Protein AF-A0A7J7TPX0-F1 (afdb_monomer_lite)

Organism: Pipistrellus kuhlii (NCBI:txid59472)

Foldseek 3Di:
DDDDDDDPPPPQLDDVPDGAPVVVVCVPQLVLLVDDDDQEEAEEEDPESSQVVDPSSLVSVVCQVVHPNYHYDYDYDDDDDDDDVSSVVQVPDPPDDDDDDDPVCPVPCVVVSVVSSVVSND

Structure (mmCIF, N/CA/C/O backbone):
data_AF-A0A7J7TPX0-F1
#
_entry.id   AF-A0A7J7TPX0-F1
#
loop_
_atom_site.group_PDB
_atom_site.id
_atom_site.type_symbol
_atom_site.label_atom_id
_atom_site.label_alt_id
_atom_site.label_comp_id
_atom_site.label_asym_id
_atom_site.label_entity_id
_atom_site.label_seq_id
_atom_site.pdbx_PDB_ins_code
_atom_site.Cartn_x
_atom_site.Cartn_y
_atom_si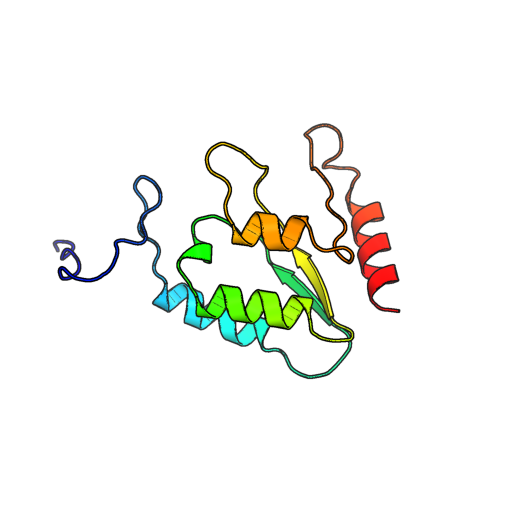te.Cartn_z
_atom_site.occupancy
_atom_site.B_iso_or_equiv
_atom_site.auth_seq_id
_atom_site.auth_comp_id
_atom_site.auth_asym_id
_atom_site.auth_atom_id
_atom_site.pdbx_PDB_model_num
ATOM 1 N N . MET A 1 1 ? 14.513 -23.771 -25.301 1.00 38.31 1 MET A N 1
ATOM 2 C CA . MET A 1 1 ? 13.179 -23.154 -25.453 1.00 38.31 1 MET A CA 1
ATOM 3 C C . MET A 1 1 ? 13.350 -21.668 -25.175 1.00 38.31 1 MET A C 1
ATOM 5 O O . MET A 1 1 ? 13.615 -21.309 -24.036 1.00 38.31 1 MET A O 1
ATOM 9 N N . GLY A 1 2 ? 13.402 -20.841 -26.221 1.00 45.50 2 GLY A N 1
ATOM 10 C CA . GLY A 1 2 ? 13.703 -19.412 -26.103 1.00 45.50 2 GLY A CA 1
ATOM 11 C C . GLY A 1 2 ? 12.498 -18.631 -25.591 1.00 45.50 2 GLY A C 1
ATOM 12 O O . GLY A 1 2 ? 11.371 -18.915 -25.990 1.00 45.50 2 GLY A O 1
ATOM 13 N N . TRP A 1 3 ? 12.735 -17.665 -24.707 1.00 51.47 3 TRP A N 1
ATOM 14 C CA . TRP A 1 3 ? 11.715 -16.690 -24.346 1.00 51.47 3 TRP A CA 1
ATOM 15 C C . TRP A 1 3 ? 11.439 -15.819 -25.582 1.00 51.47 3 TRP A C 1
ATOM 17 O O . TRP A 1 3 ? 12.359 -15.251 -26.172 1.00 51.47 3 TRP A O 1
ATOM 27 N N . ALA A 1 4 ? 10.188 -15.780 -26.033 1.00 51.81 4 ALA A N 1
ATOM 28 C CA . ALA A 1 4 ? 9.779 -14.854 -27.077 1.00 51.81 4 ALA A CA 1
ATOM 29 C C . ALA A 1 4 ? 9.601 -13.472 -26.441 1.00 51.81 4 ALA A C 1
ATOM 31 O O . ALA A 1 4 ? 8.896 -13.334 -25.440 1.00 51.81 4 ALA A O 1
ATOM 32 N N . ALA A 1 5 ? 10.251 -12.457 -27.010 1.00 56.19 5 ALA A N 1
ATOM 33 C CA . ALA A 1 5 ? 10.010 -11.079 -26.617 1.00 56.19 5 ALA A CA 1
ATOM 34 C C . ALA A 1 5 ? 8.555 -10.697 -26.957 1.00 56.19 5 ALA A C 1
ATOM 36 O O . ALA A 1 5 ? 8.081 -11.041 -28.046 1.00 56.19 5 ALA A O 1
ATOM 37 N N . PRO A 1 6 ? 7.831 -10.015 -26.051 1.00 53.75 6 PRO A N 1
ATOM 38 C CA . PRO A 1 6 ? 6.459 -9.600 -26.308 1.00 53.75 6 PRO A CA 1
ATOM 39 C C . PRO A 1 6 ? 6.396 -8.608 -27.485 1.00 53.75 6 PRO A C 1
ATOM 41 O O . PRO A 1 6 ? 7.351 -7.860 -27.714 1.00 53.75 6 PRO A O 1
ATOM 44 N N . PRO A 1 7 ? 5.288 -8.592 -28.250 1.00 48.78 7 PRO A N 1
ATOM 45 C CA . PRO A 1 7 ? 5.168 -7.786 -29.460 1.00 48.78 7 PRO A CA 1
ATOM 46 C C . PRO A 1 7 ? 5.289 -6.271 -29.187 1.00 48.78 7 PRO A C 1
ATOM 48 O O . PRO A 1 7 ? 4.938 -5.799 -28.096 1.00 48.78 7 PRO A O 1
ATOM 51 N N . PRO A 1 8 ? 5.759 -5.481 -30.177 1.00 42.44 8 PRO A N 1
ATOM 52 C CA . PRO A 1 8 ? 5.995 -4.052 -30.012 1.00 42.44 8 PRO A CA 1
ATOM 53 C C . PRO A 1 8 ? 4.653 -3.316 -29.929 1.00 42.44 8 PRO A C 1
ATOM 55 O O . PRO A 1 8 ? 3.868 -3.332 -30.873 1.00 42.44 8 PRO A O 1
ATOM 58 N N . GLY A 1 9 ? 4.385 -2.683 -28.787 1.00 47.03 9 GLY A N 1
ATOM 59 C CA . GLY A 1 9 ? 3.136 -1.955 -28.524 1.00 47.03 9 GLY A CA 1
ATOM 60 C C . GLY A 1 9 ? 2.707 -2.005 -27.058 1.00 47.03 9 GLY A C 1
ATOM 61 O O . GLY A 1 9 ? 2.045 -1.095 -26.564 1.00 47.03 9 GLY A O 1
ATOM 62 N N . THR A 1 10 ? 3.162 -3.018 -26.324 1.00 53.72 10 THR A N 1
ATOM 63 C CA . THR A 1 10 ? 3.024 -3.075 -24.869 1.00 53.72 10 THR A CA 1
ATOM 64 C C . THR A 1 10 ? 4.038 -2.108 -24.269 1.00 53.72 10 THR A C 1
ATOM 66 O O . THR A 1 10 ? 5.240 -2.317 -24.423 1.00 53.72 10 THR A O 1
ATOM 69 N N . ARG A 1 11 ? 3.595 -1.028 -23.606 1.00 55.16 11 ARG A N 1
ATOM 70 C CA . ARG A 1 11 ? 4.480 -0.275 -22.700 1.00 55.16 11 ARG A CA 1
ATOM 71 C C . ARG A 1 11 ? 5.106 -1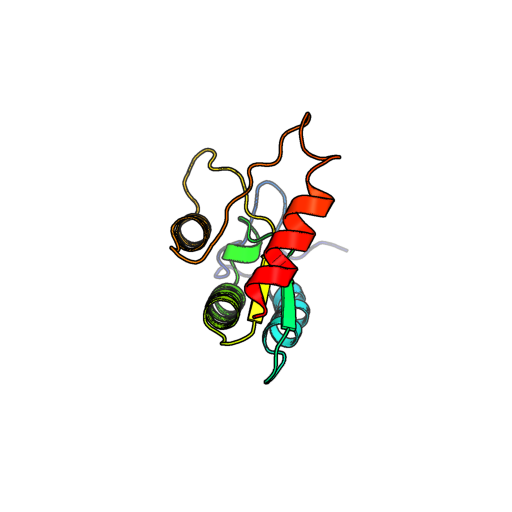.305 -21.773 1.00 55.16 11 ARG A C 1
ATOM 73 O O . ARG A 1 11 ? 4.385 -1.903 -20.979 1.00 55.16 11 ARG A O 1
ATOM 80 N N . GLU A 1 12 ? 6.400 -1.563 -21.927 1.00 66.19 12 GLU A N 1
ATOM 81 C CA . GLU A 1 12 ? 7.074 -2.559 -21.110 1.00 66.19 12 GLU A CA 1
ATOM 82 C C . G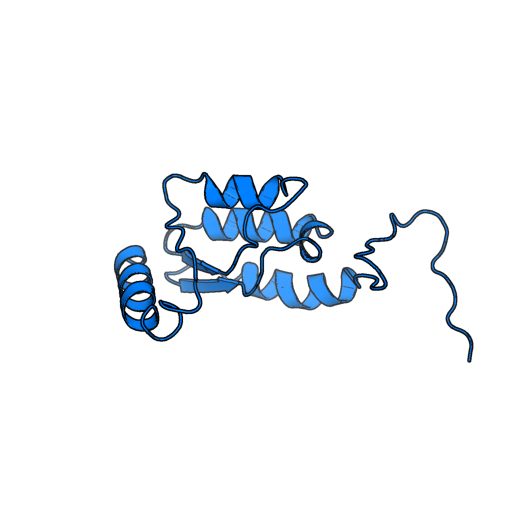LU A 1 12 ? 6.925 -2.126 -19.649 1.00 66.19 12 GLU A C 1
ATOM 84 O O . GLU A 1 12 ? 7.507 -1.127 -19.220 1.00 66.19 12 GLU A O 1
ATOM 89 N N . CYS A 1 13 ? 6.081 -2.836 -18.899 1.00 81.25 13 CYS A N 1
ATOM 90 C CA . CYS A 1 13 ? 5.839 -2.590 -17.483 1.00 81.25 13 CYS A CA 1
ATOM 91 C C . CYS A 1 13 ? 7.047 -3.120 -16.712 1.00 81.25 13 CYS A C 1
ATOM 93 O O . CYS A 1 13 ? 6.988 -4.159 -16.065 1.00 81.25 13 CYS A O 1
ATOM 95 N N . ARG A 1 14 ? 8.194 -2.460 -16.894 1.00 86.94 14 ARG A N 1
ATOM 96 C CA . ARG A 1 14 ? 9.481 -2.871 -16.346 1.00 86.94 14 ARG A CA 1
ATOM 97 C C . ARG A 1 14 ? 9.844 -2.059 -15.118 1.00 86.94 14 ARG A C 1
ATOM 99 O O . ARG A 1 14 ? 9.732 -0.831 -15.089 1.00 86.94 14 ARG A O 1
ATOM 106 N N . VAL A 1 15 ? 10.385 -2.754 -14.126 1.00 86.69 15 VAL A N 1
ATOM 107 C CA . VAL A 1 15 ? 11.028 -2.159 -12.956 1.00 86.69 15 VAL A CA 1
ATOM 108 C C . VAL A 1 15 ? 12.417 -2.769 -12.823 1.00 86.69 15 VAL A C 1
ATOM 110 O O . VAL A 1 15 ? 12.582 -3.901 -12.380 1.00 86.69 15 VAL A O 1
ATOM 113 N N . GLY A 1 16 ? 13.436 -2.017 -13.245 1.00 87.00 16 GLY A N 1
ATOM 114 C CA . GLY A 1 16 ? 14.798 -2.541 -13.329 1.00 87.00 16 GLY A CA 1
ATOM 115 C C . GLY A 1 16 ? 14.867 -3.699 -14.326 1.00 87.00 16 GLY A C 1
ATOM 116 O O . GLY A 1 16 ? 14.546 -3.520 -15.497 1.00 87.00 16 GLY A O 1
ATOM 117 N N . GLN A 1 17 ? 15.269 -4.876 -13.848 1.00 88.31 17 GLN A N 1
ATOM 118 C CA . GLN A 1 17 ? 15.384 -6.091 -14.664 1.00 88.31 17 GLN A CA 1
ATOM 119 C C . GLN A 1 17 ? 14.078 -6.898 -14.739 1.00 88.31 17 GLN A C 1
ATOM 121 O O . GLN A 1 17 ? 13.995 -7.860 -15.497 1.00 88.31 17 GLN A O 1
ATOM 126 N N . TYR A 1 18 ? 13.060 -6.517 -13.965 1.00 89.50 18 TYR A N 1
ATOM 127 C CA . TYR A 1 18 ? 11.815 -7.269 -13.845 1.00 89.50 18 TYR A CA 1
ATOM 128 C C . TYR A 1 18 ? 10.745 -6.723 -14.785 1.00 89.50 18 TYR A C 1
ATOM 130 O O . TYR A 1 18 ? 10.625 -5.508 -14.950 1.00 89.50 18 TYR A O 1
ATOM 138 N N . VAL A 1 19 ? 9.955 -7.623 -15.370 1.00 91.12 19 VAL A N 1
ATOM 139 C CA . VAL A 1 19 ? 8.731 -7.312 -16.119 1.00 91.12 19 VAL A CA 1
ATOM 140 C C . VAL A 1 19 ? 7.542 -7.683 -15.238 1.00 91.12 19 VAL A C 1
ATOM 142 O O . VAL A 1 19 ? 7.516 -8.771 -14.668 1.00 91.12 19 VAL A O 1
ATOM 145 N N . VAL A 1 20 ? 6.573 -6.781 -15.123 1.00 91.81 20 VAL A N 1
ATOM 146 C CA . VAL A 1 20 ? 5.329 -7.012 -14.389 1.00 91.81 20 VAL A CA 1
ATOM 147 C C . VAL A 1 20 ? 4.342 -7.735 -15.298 1.00 91.81 20 VAL A C 1
ATOM 149 O O . VAL A 1 20 ? 3.969 -7.213 -16.351 1.00 91.81 20 VAL A O 1
ATOM 152 N N . ASP A 1 21 ? 3.899 -8.919 -14.878 1.00 93.38 21 ASP A N 1
ATOM 153 C CA . ASP A 1 21 ? 2.756 -9.596 -15.487 1.00 93.38 21 ASP A CA 1
ATOM 154 C C . ASP A 1 21 ? 1.454 -9.029 -14.909 1.00 93.38 21 ASP A C 1
ATOM 156 O O . ASP A 1 21 ? 0.951 -9.469 -13.873 1.00 93.38 21 ASP A O 1
ATOM 160 N N . LEU A 1 22 ? 0.924 -8.012 -15.590 1.00 92.38 22 LEU A N 1
ATOM 161 C CA . LEU A 1 22 ? -0.309 -7.346 -15.179 1.00 92.38 22 LEU A CA 1
ATOM 162 C C . LEU A 1 22 ? -1.527 -8.255 -15.245 1.00 92.38 22 LEU A C 1
ATOM 164 O O . LEU A 1 22 ? -2.418 -8.109 -14.418 1.00 92.38 22 LEU A O 1
AT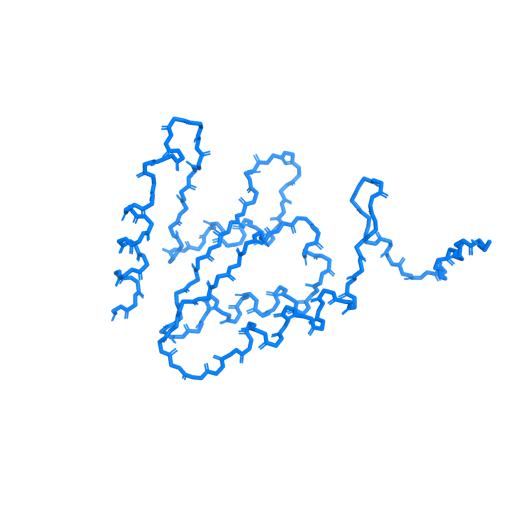OM 168 N N . THR A 1 23 ? -1.573 -9.186 -16.198 1.00 92.69 23 THR A N 1
ATOM 169 C CA . THR A 1 23 ? -2.762 -10.023 -16.394 1.00 92.69 23 THR A CA 1
ATOM 170 C C . THR A 1 23 ? -2.944 -10.938 -15.193 1.00 92.69 23 THR A C 1
ATOM 172 O O . THR A 1 23 ? -4.017 -10.969 -14.592 1.00 92.69 23 THR A O 1
ATOM 175 N N . SER A 1 24 ? -1.872 -11.630 -14.802 1.00 93.88 24 SER A N 1
ATOM 176 C CA . SER A 1 24 ? -1.881 -12.515 -13.635 1.00 93.88 24 SER A CA 1
ATOM 177 C C . SER A 1 24 ? -2.144 -11.742 -12.339 1.00 93.88 24 SER A C 1
ATOM 179 O O . SER A 1 24 ? -2.899 -12.203 -11.483 1.00 93.88 24 SER A O 1
ATOM 181 N N . PHE A 1 25 ? -1.567 -10.542 -12.205 1.00 94.31 25 PHE A N 1
ATOM 182 C CA . PHE A 1 25 ? -1.805 -9.669 -11.055 1.00 94.31 25 PHE A CA 1
ATOM 183 C C . PHE A 1 25 ? -3.273 -9.233 -10.952 1.00 94.31 25 PHE A C 1
ATOM 185 O O . PHE A 1 25 ? -3.892 -9.393 -9.902 1.00 94.31 25 PHE A O 1
ATOM 192 N N . GLU A 1 26 ? -3.852 -8.719 -12.037 1.00 94.94 26 GLU A N 1
ATOM 193 C CA . GLU A 1 26 ? -5.227 -8.213 -12.065 1.00 94.94 26 GLU A CA 1
ATOM 194 C C . GLU A 1 26 ? -6.255 -9.316 -11.803 1.00 94.94 26 GLU A C 1
ATOM 196 O O . GLU A 1 26 ? -7.198 -9.105 -11.039 1.00 94.94 26 GLU A O 1
ATOM 201 N N . GLN A 1 27 ? -6.049 -10.508 -12.371 1.00 95.06 27 GLN A N 1
ATOM 202 C CA . GLN A 1 27 ? -6.921 -11.665 -12.143 1.00 95.06 27 GLN A CA 1
ATOM 203 C C . GLN A 1 27 ? -6.972 -12.094 -10.673 1.00 95.06 27 GLN A C 1
ATOM 205 O O . GLN A 1 27 ? -7.999 -12.605 -10.227 1.00 95.06 27 GLN A O 1
ATOM 210 N N . LEU A 1 28 ? -5.890 -11.881 -9.922 1.00 92.38 28 LEU A N 1
ATOM 211 C CA . LEU A 1 28 ? -5.818 -12.222 -8.506 1.00 92.38 28 LEU A CA 1
ATOM 212 C C . LEU A 1 28 ? -6.296 -11.078 -7.603 1.00 92.38 28 LEU A C 1
ATOM 214 O O . LEU A 1 28 ? -7.065 -11.307 -6.672 1.00 92.38 28 LEU A O 1
ATOM 218 N N . ALA A 1 29 ? -5.832 -9.853 -7.853 1.00 92.38 29 ALA A N 1
ATOM 219 C CA . ALA A 1 29 ? -6.015 -8.728 -6.941 1.00 92.38 29 ALA A CA 1
ATOM 220 C C . ALA A 1 29 ? -7.408 -8.088 -7.043 1.00 92.38 29 ALA A C 1
ATOM 222 O O . ALA A 1 29 ? -8.013 -7.763 -6.020 1.00 92.38 29 ALA A O 1
ATOM 223 N N . LEU A 1 30 ? -7.936 -7.904 -8.260 1.00 93.56 30 LEU A N 1
ATOM 224 C CA . LEU A 1 30 ? -9.184 -7.157 -8.464 1.00 93.56 30 LEU A CA 1
ATOM 225 C C . LEU A 1 30 ? -10.402 -7.806 -7.788 1.00 93.56 30 LEU A C 1
ATOM 227 O O . LEU A 1 30 ? -11.139 -7.074 -7.125 1.00 93.56 30 LEU A O 1
ATOM 231 N N . PRO A 1 31 ? -10.610 -9.139 -7.859 1.00 91.44 31 PRO A N 1
ATOM 232 C CA . PRO A 1 31 ? -11.766 -9.765 -7.215 1.00 91.44 31 PRO A CA 1
ATOM 233 C C . PRO A 1 31 ? -11.781 -9.601 -5.690 1.00 91.44 31 PRO A C 1
ATOM 235 O O . PRO A 1 31 ? -12.846 -9.539 -5.084 1.00 91.44 31 PRO A O 1
ATOM 238 N N . VAL A 1 32 ? -10.604 -9.521 -5.060 1.00 88.31 32 VAL A N 1
ATOM 239 C CA . VAL A 1 32 ? -10.476 -9.382 -3.600 1.00 88.31 32 VAL A CA 1
ATOM 240 C C . VAL A 1 32 ? -10.775 -7.949 -3.151 1.00 88.31 32 VAL A C 1
ATOM 242 O O . VAL A 1 32 ? -11.347 -7.738 -2.080 1.00 88.31 32 VAL A O 1
ATOM 245 N N . LEU A 1 33 ? -10.435 -6.956 -3.977 1.00 87.50 33 LEU A N 1
ATOM 246 C CA . LEU A 1 33 ? -10.736 -5.550 -3.696 1.00 87.50 33 LEU A CA 1
ATOM 247 C C . LEU A 1 33 ? -12.231 -5.227 -3.872 1.00 87.50 33 LEU A C 1
ATOM 249 O O . LEU A 1 33 ? -12.768 -4.387 -3.146 1.00 87.50 33 LEU A O 1
ATOM 253 N N . ASP A 1 34 ? -12.927 -5.949 -4.752 1.00 78.62 34 ASP A N 1
ATOM 254 C CA . ASP A 1 34 ? -14.357 -5.772 -5.059 1.00 78.62 34 ASP A CA 1
ATOM 255 C C . ASP A 1 34 ? -15.321 -6.435 -4.042 1.00 78.62 34 ASP A C 1
ATOM 257 O O . ASP A 1 34 ? -16.492 -6.691 -4.313 1.00 78.62 34 ASP A O 1
ATOM 261 N N . ALA A 1 35 ? -14.854 -6.747 -2.830 1.00 60.25 35 ALA A N 1
ATOM 262 C CA . ALA A 1 35 ? -15.593 -7.591 -1.886 1.00 60.25 35 ALA A CA 1
ATOM 263 C C . ALA A 1 35 ? -16.787 -6.909 -1.161 1.00 60.25 35 ALA A C 1
ATOM 265 O O . ALA A 1 35 ? -16.758 -6.713 0.049 1.00 60.25 35 ALA A O 1
ATOM 266 N N . GLY A 1 36 ? -17.869 -6.595 -1.880 1.00 61.25 36 GLY A N 1
ATOM 267 C CA . GLY A 1 36 ? -19.244 -6.517 -1.354 1.00 61.25 36 GLY A CA 1
ATOM 268 C C . GLY A 1 36 ? -19.578 -5.448 -0.295 1.00 61.25 36 GLY A C 1
ATOM 269 O O . GLY A 1 36 ? -18.804 -4.542 0.013 1.00 61.25 36 GLY A O 1
ATOM 270 N N . ALA A 1 37 ? -20.799 -5.521 0.243 1.00 59.28 37 ALA A N 1
ATOM 271 C CA . ALA A 1 37 ? -21.323 -4.570 1.225 1.00 59.28 37 ALA A CA 1
ATOM 272 C C . ALA A 1 37 ? -21.099 -5.063 2.667 1.00 59.28 37 ALA A C 1
ATOM 274 O O . ALA A 1 37 ? -21.415 -6.208 2.983 1.00 59.28 37 ALA A O 1
ATOM 275 N N . GLY A 1 38 ? -20.604 -4.185 3.545 1.00 63.84 38 GLY A N 1
ATOM 276 C CA . GLY A 1 38 ? -20.473 -4.438 4.985 1.00 63.84 38 GLY A CA 1
ATOM 277 C C . GLY A 1 38 ? -19.172 -3.892 5.590 1.00 63.84 38 GLY A C 1
ATOM 278 O O . GLY A 1 38 ? -18.249 -3.566 4.839 1.00 63.84 38 GLY A O 1
ATOM 279 N N . PRO A 1 39 ? -19.081 -3.791 6.933 1.00 65.31 39 PRO A N 1
ATOM 280 C CA . PRO A 1 39 ? -17.854 -3.393 7.608 1.00 65.31 39 PRO A CA 1
ATOM 281 C C . PRO A 1 39 ? -16.744 -4.409 7.348 1.00 65.31 39 PRO A C 1
ATOM 283 O O . PRO A 1 39 ? -16.927 -5.602 7.599 1.00 65.31 39 PRO A O 1
ATOM 286 N N . ARG A 1 40 ? -15.594 -3.958 6.848 1.00 84.06 40 ARG A N 1
ATOM 287 C CA . ARG A 1 40 ? -14.473 -4.848 6.511 1.00 84.06 40 ARG A CA 1
ATOM 288 C C . ARG A 1 40 ? -13.130 -4.166 6.672 1.00 84.06 40 ARG A C 1
ATOM 290 O O . ARG A 1 40 ? -13.011 -2.956 6.506 1.00 84.06 40 ARG A O 1
ATOM 297 N N . VAL A 1 41 ? -12.110 -4.972 6.945 1.00 91.06 41 VAL A N 1
ATOM 298 C CA . VAL A 1 41 ? -10.713 -4.549 6.857 1.00 91.06 41 VAL A CA 1
ATOM 299 C C . VAL A 1 41 ? -10.156 -5.066 5.534 1.00 91.06 41 VAL A C 1
ATOM 301 O O . VAL A 1 41 ? -10.096 -6.275 5.318 1.00 91.06 41 VAL A O 1
ATOM 304 N N . CYS A 1 42 ? -9.780 -4.156 4.641 1.00 92.38 42 CYS A N 1
ATOM 305 C CA . CYS A 1 42 ? -9.115 -4.460 3.381 1.00 92.38 42 CYS A CA 1
ATOM 306 C C . CYS A 1 42 ? -7.603 -4.338 3.579 1.00 92.38 42 CYS A C 1
ATOM 308 O O . CYS A 1 42 ? -7.123 -3.271 3.959 1.00 92.38 42 CYS A O 1
ATOM 310 N N . VAL A 1 43 ? -6.862 -5.423 3.347 1.00 94.12 43 VAL A N 1
ATOM 311 C CA . VAL A 1 43 ?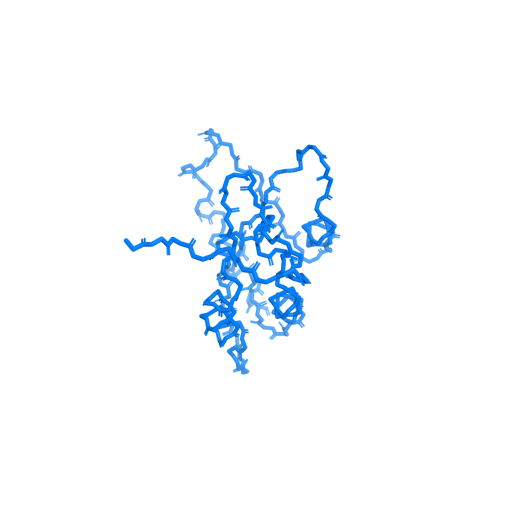 -5.403 -5.444 3.510 1.00 94.12 43 VAL A CA 1
ATOM 312 C C . VAL A 1 43 ? -4.733 -5.397 2.145 1.00 94.12 43 VAL A C 1
ATOM 314 O O . VAL A 1 43 ? -4.996 -6.250 1.301 1.00 94.12 43 VAL A O 1
ATOM 317 N N . ILE A 1 44 ? -3.860 -4.413 1.946 1.00 95.00 44 ILE A N 1
ATOM 318 C CA . ILE A 1 44 ? -3.095 -4.234 0.711 1.00 95.00 44 ILE A CA 1
ATOM 319 C C . ILE A 1 44 ? -1.622 -4.119 1.082 1.00 95.00 44 ILE A C 1
ATOM 321 O O . ILE A 1 44 ? -1.144 -3.040 1.442 1.00 95.00 44 ILE A O 1
ATOM 325 N N . ASP A 1 45 ? -0.909 -5.244 1.034 1.00 93.44 45 ASP A N 1
ATOM 326 C CA . ASP A 1 45 ? 0.539 -5.208 1.199 1.00 93.44 45 ASP A CA 1
ATOM 327 C C . ASP A 1 45 ? 1.179 -4.771 -0.120 1.00 93.44 45 ASP A C 1
ATOM 329 O O . ASP A 1 45 ? 1.237 -5.515 -1.093 1.00 93.44 45 ASP A O 1
ATOM 333 N N . GLU A 1 46 ? 1.604 -3.517 -0.094 1.00 93.75 46 GLU A N 1
ATOM 334 C CA . GLU A 1 46 ? 2.219 -2.697 -1.123 1.00 93.75 46 GLU A CA 1
ATOM 335 C C . GLU A 1 46 ? 1.273 -2.092 -2.177 1.00 93.75 46 GLU A C 1
ATOM 337 O O . GLU A 1 46 ? 0.693 -2.750 -3.036 1.00 93.75 46 GLU A O 1
ATOM 342 N N . VAL A 1 47 ? 1.175 -0.759 -2.149 1.00 95.62 47 VAL A N 1
ATOM 343 C CA . VAL A 1 47 ? 0.765 0.071 -3.290 1.00 95.62 47 VAL A CA 1
ATOM 344 C C . VAL A 1 47 ? 2.008 0.799 -3.786 1.00 95.62 47 VAL A C 1
ATOM 346 O O . VAL A 1 47 ? 2.319 1.918 -3.365 1.00 95.62 47 VAL A O 1
ATOM 349 N N . GLY A 1 48 ? 2.762 0.123 -4.646 1.00 93.19 48 GLY A N 1
ATOM 350 C CA . GLY A 1 48 ? 4.094 0.513 -5.075 1.00 93.19 48 GLY A CA 1
ATOM 351 C C . GLY A 1 48 ? 4.219 0.623 -6.588 1.00 93.19 48 GLY A C 1
ATOM 352 O O . GLY A 1 48 ? 3.260 0.563 -7.350 1.00 93.19 48 GLY A O 1
ATOM 353 N N . LYS A 1 49 ? 5.450 0.847 -7.054 1.00 92.38 49 LYS A N 1
ATOM 354 C CA . LYS A 1 49 ? 5.739 1.164 -8.461 1.00 92.38 49 LYS A CA 1
ATOM 355 C C . LYS A 1 49 ? 5.244 0.090 -9.441 1.00 92.38 49 LYS A C 1
ATOM 357 O O . LYS A 1 49 ? 4.941 0.438 -10.581 1.00 92.38 49 LYS A O 1
ATOM 362 N N . MET A 1 50 ? 5.218 -1.176 -9.028 1.00 92.88 50 MET A N 1
ATOM 363 C CA . MET A 1 50 ? 4.821 -2.301 -9.880 1.00 92.88 50 MET A CA 1
ATOM 364 C C . MET A 1 50 ? 3.301 -2.336 -10.070 1.00 92.88 50 MET A C 1
ATOM 366 O O . MET A 1 50 ? 2.822 -2.494 -11.189 1.00 92.88 50 MET A O 1
ATOM 370 N N . GLU A 1 51 ? 2.543 -2.063 -9.017 1.00 92.19 51 GLU A N 1
ATOM 371 C CA . GLU A 1 51 ? 1.081 -2.072 -9.025 1.00 92.19 51 GLU A CA 1
ATOM 372 C C . GLU A 1 51 ? 0.523 -0.873 -9.807 1.00 92.19 51 GLU A C 1
ATOM 374 O O . GLU A 1 51 ? -0.530 -0.967 -10.437 1.00 92.19 51 GLU A O 1
ATOM 379 N N . LEU A 1 52 ? 1.265 0.247 -9.855 1.00 93.00 52 LEU A N 1
ATOM 380 C CA . LEU A 1 52 ? 0.871 1.457 -10.597 1.00 93.00 52 LEU A CA 1
ATOM 381 C C . LEU A 1 52 ? 0.749 1.277 -12.111 1.00 93.00 52 LEU A C 1
ATOM 383 O O . LEU A 1 52 ? 0.192 2.146 -12.789 1.00 93.00 52 LEU A O 1
ATOM 387 N N . PHE A 1 53 ? 1.265 0.180 -12.657 1.00 93.38 53 PHE A N 1
ATOM 388 C CA . PHE A 1 53 ? 1.057 -0.157 -14.059 1.00 93.38 53 PHE A CA 1
ATOM 389 C C . PHE A 1 53 ? -0.377 -0.645 -14.338 1.00 93.38 53 PHE A C 1
ATOM 391 O O . PHE A 1 53 ? -0.855 -0.480 -15.462 1.00 93.38 53 PHE A O 1
ATOM 398 N N . SER A 1 54 ? -1.093 -1.159 -13.329 1.00 94.56 54 SER A N 1
ATOM 399 C CA . SER A 1 54 ? -2.489 -1.589 -13.447 1.00 94.56 54 SER A CA 1
ATOM 400 C C . SER A 1 54 ? -3.454 -0.439 -13.142 1.00 94.56 54 SER A C 1
ATOM 402 O O . SER A 1 54 ? -3.691 -0.060 -11.994 1.00 94.56 54 SER A O 1
ATOM 404 N N . ARG A 1 55 ? -4.075 0.122 -14.186 1.00 94.81 55 ARG A N 1
ATOM 405 C CA . ARG A 1 55 ? -5.152 1.116 -14.011 1.00 94.81 55 ARG A CA 1
ATOM 406 C C . ARG A 1 55 ? -6.382 0.553 -13.283 1.00 94.81 55 ARG A C 1
ATOM 408 O O . ARG A 1 55 ? -6.898 1.276 -12.428 1.00 94.81 55 ARG A O 1
ATOM 415 N N . PRO A 1 56 ? -6.848 -0.679 -13.577 1.00 95.50 56 PRO A N 1
ATOM 416 C CA . PRO A 1 56 ? -7.937 -1.300 -12.828 1.00 95.50 56 PRO A CA 1
ATOM 417 C C . PRO A 1 56 ? -7.640 -1.395 -11.331 1.00 95.50 56 PRO A C 1
ATOM 419 O O . PRO A 1 56 ? -8.492 -1.040 -10.521 1.00 95.50 56 PRO A O 1
ATOM 422 N N . PHE A 1 57 ? -6.415 -1.778 -10.954 1.00 95.62 57 PHE A N 1
ATOM 423 C CA . PHE A 1 57 ? -6.024 -1.852 -9.547 1.00 95.62 57 PHE A CA 1
ATOM 424 C C . PHE A 1 57 ? -6.095 -0.481 -8.873 1.00 95.62 57 PHE A C 1
ATOM 426 O O . PHE A 1 57 ? -6.683 -0.348 -7.806 1.00 95.62 57 PHE A O 1
ATOM 433 N N . LEU A 1 58 ? -5.591 0.571 -9.525 1.00 95.44 58 LEU A N 1
ATOM 434 C CA . LEU A 1 58 ? -5.661 1.940 -8.998 1.00 95.44 58 LEU A CA 1
ATOM 435 C C . LEU A 1 58 ? -7.105 2.377 -8.744 1.00 95.44 58 LEU A C 1
ATOM 437 O O . LEU A 1 58 ? -7.397 3.027 -7.741 1.00 95.44 58 LEU A O 1
ATOM 441 N N . GLN A 1 59 ? -8.014 2.038 -9.658 1.00 95.31 59 GLN A N 1
ATOM 442 C CA . GLN A 1 59 ? -9.435 2.321 -9.495 1.00 95.31 59 GLN A CA 1
ATOM 443 C C . GLN A 1 59 ? -10.036 1.536 -8.324 1.00 95.31 59 GLN A C 1
ATOM 445 O O . GLN A 1 59 ? -10.739 2.131 -7.509 1.00 95.31 59 GLN A O 1
ATOM 450 N N . ALA A 1 60 ? -9.711 0.250 -8.200 1.00 94.69 60 ALA A N 1
ATOM 451 C CA . ALA A 1 60 ? -10.182 -0.596 -7.110 1.00 94.69 60 ALA A CA 1
ATOM 452 C C . ALA A 1 60 ? -9.683 -0.104 -5.738 1.00 94.69 60 ALA A C 1
ATOM 454 O O . ALA A 1 60 ? -10.461 -0.026 -4.791 1.00 94.69 60 ALA A O 1
ATOM 455 N N . VAL A 1 61 ? -8.424 0.339 -5.635 1.00 95.06 61 VAL A N 1
ATOM 456 C CA . VAL A 1 61 ? -7.884 0.946 -4.404 1.00 95.06 61 VAL A CA 1
ATOM 457 C C . VAL A 1 61 ? -8.616 2.246 -4.055 1.00 95.06 61 VAL A C 1
ATOM 459 O O . VAL A 1 61 ? -8.977 2.449 -2.897 1.00 95.06 61 VAL A O 1
ATOM 462 N N . ARG A 1 62 ? -8.903 3.116 -5.038 1.00 94.88 62 ARG A N 1
ATOM 463 C CA . ARG A 1 62 ? -9.711 4.328 -4.795 1.00 94.88 62 ARG A CA 1
ATOM 464 C C . ARG A 1 62 ? -11.111 3.995 -4.299 1.00 94.88 62 ARG A C 1
ATOM 466 O O . ARG A 1 62 ? -11.602 4.665 -3.397 1.00 94.88 62 ARG A O 1
ATOM 473 N N . GLN A 1 63 ? -11.744 2.981 -4.884 1.00 93.06 63 GLN A N 1
ATOM 474 C CA . GLN A 1 63 ? -13.069 2.526 -4.471 1.00 93.06 63 GLN A CA 1
ATOM 475 C C . GLN A 1 63 ? -13.039 1.961 -3.050 1.00 93.06 63 GLN A C 1
ATOM 477 O O . GLN A 1 63 ? -13.882 2.342 -2.248 1.00 93.06 63 GLN A O 1
ATOM 482 N N . ALA A 1 64 ? -12.037 1.148 -2.705 1.00 92.31 64 ALA A N 1
ATOM 483 C CA . ALA A 1 64 ? -11.862 0.624 -1.352 1.00 92.31 64 ALA A CA 1
ATOM 484 C C . ALA A 1 64 ? -11.667 1.747 -0.319 1.00 92.31 64 ALA A C 1
ATOM 486 O O . ALA A 1 64 ? -12.301 1.729 0.730 1.00 92.31 64 ALA A O 1
ATOM 487 N N . LEU A 1 65 ? -10.853 2.759 -0.638 1.00 92.75 65 LEU A N 1
ATOM 488 C CA . LEU A 1 65 ? -10.647 3.938 0.212 1.00 92.75 65 LEU A CA 1
ATOM 489 C C . LEU A 1 65 ? -11.878 4.858 0.300 1.00 92.75 65 LEU A C 1
ATOM 491 O O . LEU A 1 65 ? -11.941 5.705 1.184 1.00 92.75 65 LEU A O 1
ATOM 495 N N . ALA A 1 66 ? -12.823 4.767 -0.636 1.00 91.62 66 ALA A N 1
ATOM 496 C CA . ALA A 1 66 ? -14.059 5.553 -0.633 1.00 91.62 66 ALA A CA 1
ATOM 497 C C . ALA A 1 66 ? -15.263 4.776 -0.076 1.00 91.62 66 ALA A C 1
ATOM 499 O O . ALA A 1 66 ? -16.325 5.364 0.126 1.00 91.62 66 ALA A O 1
ATOM 500 N N . ALA A 1 67 ? -15.124 3.466 0.138 1.00 89.31 67 ALA A N 1
ATOM 501 C CA . ALA A 1 67 ? -16.215 2.589 0.527 1.00 89.31 67 AL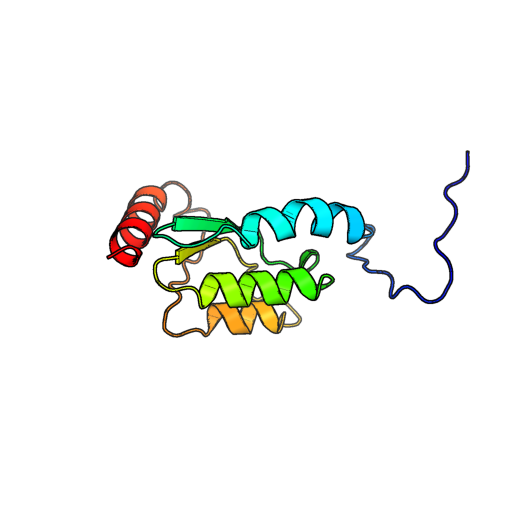A A CA 1
ATOM 502 C C . ALA A 1 67 ? -16.592 2.806 2.005 1.00 89.31 67 ALA A C 1
ATOM 504 O O . ALA A 1 67 ? -15.771 2.554 2.892 1.00 89.31 67 ALA A O 1
ATOM 505 N N . PRO A 1 68 ? -17.840 3.213 2.306 1.00 86.62 68 PRO A N 1
ATOM 506 C CA . PRO A 1 68 ? -18.295 3.355 3.684 1.00 86.62 68 PRO A CA 1
ATOM 507 C C . PRO A 1 68 ? -18.152 2.041 4.463 1.00 86.62 68 PRO A C 1
ATOM 509 O O . PRO A 1 68 ? -18.467 0.966 3.951 1.00 86.62 68 PRO A O 1
ATOM 512 N N . GLY A 1 69 ? -17.672 2.127 5.706 1.00 86.69 69 GLY A N 1
ATOM 513 C CA . GLY A 1 69 ? -17.451 0.965 6.575 1.00 86.69 69 GLY A CA 1
ATOM 514 C C . GLY A 1 69 ? -16.227 0.113 6.218 1.00 86.69 69 GLY A C 1
ATOM 515 O O . GLY A 1 69 ? -15.957 -0.874 6.900 1.00 86.69 69 GLY A O 1
ATOM 516 N N . THR A 1 70 ? -15.465 0.468 5.181 1.00 89.94 70 THR A N 1
ATOM 517 C CA . THR A 1 70 ? -14.217 -0.226 4.844 1.00 89.94 70 THR A CA 1
ATOM 518 C C . THR A 1 70 ? -13.026 0.488 5.473 1.00 89.94 70 THR A C 1
ATOM 520 O O . THR A 1 70 ? -12.787 1.662 5.210 1.00 89.94 70 THR A O 1
ATOM 523 N N . VAL A 1 71 ? -12.241 -0.236 6.269 1.00 93.19 71 VAL A N 1
ATOM 524 C CA . VAL A 1 71 ? -10.933 0.215 6.755 1.00 93.19 71 VAL A CA 1
ATOM 525 C C . VAL A 1 71 ? -9.862 -0.377 5.853 1.00 93.19 71 VAL A C 1
ATOM 527 O O . VAL A 1 71 ? -9.742 -1.596 5.759 1.00 93.19 71 VAL A O 1
ATOM 530 N N . VAL A 1 72 ? -9.064 0.462 5.198 1.00 94.38 72 VAL A N 1
ATOM 531 C CA . VAL A 1 72 ? -7.924 -0.003 4.398 1.00 94.38 72 VAL A CA 1
ATOM 532 C C . VAL A 1 72 ? -6.661 0.033 5.254 1.00 94.38 72 VAL A C 1
ATOM 534 O O . VAL A 1 72 ? -6.254 1.092 5.727 1.00 94.38 72 VAL A O 1
ATOM 537 N N . LEU A 1 73 ? -6.028 -1.123 5.435 1.00 95.75 73 LEU A N 1
ATOM 538 C CA . LEU A 1 73 ? -4.691 -1.252 6.003 1.00 95.75 73 LEU A CA 1
ATOM 539 C C . LEU A 1 73 ? -3.730 -1.612 4.874 1.00 95.75 73 LEU A C 1
ATOM 541 O O . LEU A 1 73 ? -3.881 -2.651 4.240 1.00 95.75 73 LEU A O 1
ATOM 545 N N . GLY A 1 74 ? -2.718 -0.789 4.632 1.00 96.12 74 GLY A N 1
ATOM 546 C CA . GLY A 1 74 ? -1.747 -1.110 3.598 1.00 96.12 74 GLY A CA 1
ATOM 547 C C . GLY A 1 74 ? -0.403 -0.441 3.777 1.00 96.12 74 GLY A C 1
ATOM 548 O O . GLY A 1 74 ? -0.214 0.408 4.651 1.00 96.12 74 GLY A O 1
ATOM 549 N N . THR A 1 75 ? 0.537 -0.848 2.935 1.00 97.19 75 THR A N 1
ATOM 550 C CA . THR A 1 75 ? 1.898 -0.315 2.914 1.00 97.19 75 THR A CA 1
ATOM 551 C C . THR A 1 75 ? 2.113 0.501 1.640 1.00 97.19 75 THR A C 1
ATOM 553 O O . THR A 1 75 ? 1.652 0.155 0.554 1.00 97.19 75 THR A O 1
ATOM 556 N N . ILE A 1 76 ? 2.792 1.638 1.778 1.00 96.88 76 ILE A N 1
ATOM 557 C CA . ILE A 1 76 ? 3.176 2.502 0.659 1.00 96.88 76 ILE A CA 1
ATOM 558 C C . ILE A 1 76 ? 4.676 2.785 0.732 1.00 96.88 76 ILE A C 1
ATOM 560 O O . ILE A 1 76 ? 5.226 2.888 1.835 1.00 96.88 76 ILE A O 1
ATOM 564 N N . PRO A 1 77 ? 5.364 2.953 -0.409 1.00 95.19 77 PRO A N 1
ATOM 565 C CA . PRO A 1 77 ? 6.780 3.265 -0.396 1.00 95.19 77 PRO A CA 1
ATOM 566 C C . PRO A 1 77 ? 7.044 4.621 0.271 1.00 95.19 77 PRO A C 1
ATOM 568 O O . PRO A 1 77 ? 6.255 5.572 0.199 1.00 95.19 77 PRO A O 1
ATOM 571 N N . VAL A 1 78 ? 8.205 4.727 0.914 1.00 92.88 78 VAL A N 1
ATOM 572 C CA . VAL A 1 78 ? 8.711 6.002 1.437 1.00 92.88 78 VAL A CA 1
ATOM 573 C C . VAL A 1 78 ? 9.005 6.937 0.253 1.00 92.88 78 VAL A C 1
ATOM 575 O O . VAL A 1 78 ? 9.557 6.460 -0.743 1.00 92.88 78 VAL A O 1
ATOM 578 N N . PRO A 1 79 ? 8.709 8.250 0.336 1.00 87.31 79 PRO A N 1
ATOM 579 C CA . PRO A 1 79 ? 9.036 9.196 -0.726 1.00 87.31 79 PRO A CA 1
ATOM 580 C C . PRO A 1 79 ? 10.544 9.199 -0.983 1.00 87.31 79 PRO A C 1
ATOM 582 O O . PRO A 1 79 ? 11.330 9.681 -0.166 1.00 87.31 79 PRO A O 1
ATOM 585 N N . LYS A 1 80 ? 10.963 8.619 -2.108 1.00 85.19 80 LYS A N 1
ATOM 586 C CA . LYS A 1 80 ? 12.358 8.608 -2.555 1.00 85.19 80 LYS A CA 1
ATOM 587 C C . LYS A 1 80 ? 12.412 8.753 -4.069 1.00 85.19 80 LYS A C 1
ATOM 589 O O . LYS A 1 80 ? 11.789 7.986 -4.798 1.00 85.19 80 LYS A O 1
ATOM 594 N N . GLY A 1 81 ? 13.205 9.711 -4.544 1.00 85.12 81 GLY A N 1
ATOM 595 C CA . GLY A 1 81 ? 13.341 9.987 -5.973 1.00 85.12 81 GLY A CA 1
ATOM 596 C C . GLY A 1 81 ? 12.076 10.607 -6.570 1.00 85.12 81 GLY A C 1
ATOM 597 O O . GLY A 1 81 ? 11.478 11.501 -5.976 1.00 85.12 81 GLY A O 1
ATOM 598 N N . LYS A 1 82 ? 11.688 10.161 -7.772 1.00 86.50 82 LYS A N 1
ATOM 599 C CA . LYS A 1 82 ? 10.510 10.690 -8.471 1.00 86.50 82 LYS A CA 1
ATOM 600 C C . LYS A 1 82 ? 9.229 10.282 -7.725 1.00 86.50 82 LYS A C 1
ATOM 602 O O . LYS A 1 82 ? 9.029 9.080 -7.538 1.00 86.50 82 LYS A O 1
ATOM 607 N N . PRO A 1 83 ? 8.350 11.235 -7.362 1.00 88.88 83 PRO A N 1
ATOM 608 C CA . PRO A 1 83 ? 7.122 10.917 -6.650 1.00 88.88 83 PRO A CA 1
ATOM 609 C C . PRO A 1 83 ? 6.215 10.038 -7.507 1.00 88.88 83 PRO A C 1
ATOM 611 O O . PRO A 1 83 ? 6.040 10.255 -8.712 1.00 88.88 83 PRO A O 1
ATOM 614 N N . LEU A 1 84 ? 5.630 9.039 -6.858 1.00 93.56 84 LEU A N 1
ATOM 615 C CA . LEU A 1 84 ? 4.599 8.202 -7.438 1.00 93.56 84 LEU A CA 1
ATOM 616 C C . LEU A 1 84 ? 3.256 8.881 -7.174 1.00 93.56 84 LEU A C 1
ATOM 618 O O . LEU A 1 84 ? 2.780 8.880 -6.044 1.00 93.56 84 LEU A O 1
ATOM 622 N N . ALA A 1 85 ? 2.660 9.482 -8.207 1.00 94.25 85 ALA A N 1
ATOM 623 C CA . ALA A 1 85 ? 1.502 10.368 -8.050 1.00 94.25 85 ALA A CA 1
ATOM 624 C C . ALA A 1 85 ? 0.350 9.732 -7.251 1.00 94.25 85 ALA A C 1
ATOM 626 O O . ALA A 1 85 ? -0.220 10.379 -6.384 1.00 94.25 85 ALA A O 1
ATOM 627 N N . PHE A 1 86 ? 0.060 8.451 -7.492 1.00 96.12 86 PHE A N 1
ATOM 628 C CA . PHE A 1 86 ? -0.993 7.733 -6.772 1.00 96.12 86 PHE A CA 1
ATOM 629 C C . PHE A 1 86 ? -0.643 7.439 -5.304 1.00 96.12 86 PHE A C 1
ATOM 631 O O . PHE A 1 86 ? -1.514 7.451 -4.443 1.00 96.12 86 PHE A O 1
ATOM 638 N N . VAL A 1 87 ? 0.635 7.218 -4.990 1.00 96.56 87 VAL A N 1
ATOM 639 C CA . VAL A 1 87 ? 1.077 7.045 -3.598 1.00 96.56 87 VAL A CA 1
ATOM 640 C C . VAL A 1 87 ? 0.921 8.351 -2.825 1.00 96.56 87 VAL A C 1
ATOM 642 O O . VAL A 1 87 ? 0.459 8.343 -1.688 1.00 96.56 87 VAL A O 1
ATOM 645 N N . GLU A 1 88 ? 1.269 9.478 -3.447 1.00 95.75 88 GLU A N 1
ATOM 646 C CA . GLU A 1 88 ? 1.089 10.799 -2.838 1.00 95.75 88 GLU A CA 1
ATOM 647 C C . GLU A 1 88 ? -0.391 11.188 -2.726 1.00 95.75 88 GLU A C 1
ATOM 649 O O . GLU A 1 88 ? -0.790 11.810 -1.743 1.00 95.75 88 GLU A O 1
ATOM 654 N N . GLU A 1 89 ? -1.227 10.753 -3.672 1.00 95.94 89 GLU A N 1
ATOM 655 C CA . GLU A 1 89 ? -2.684 10.849 -3.560 1.00 95.94 89 GLU A CA 1
ATOM 656 C C . GLU A 1 89 ? -3.176 10.149 -2.287 1.00 95.94 89 GLU A C 1
ATOM 658 O O . GLU A 1 89 ? -3.836 10.790 -1.480 1.00 95.94 89 GLU A O 1
ATOM 663 N N . ILE A 1 90 ? -2.796 8.886 -2.046 1.00 96.44 90 ILE A N 1
ATOM 664 C CA . ILE A 1 90 ? -3.179 8.151 -0.825 1.00 96.44 90 ILE A CA 1
ATOM 665 C C . ILE A 1 90 ? -2.634 8.843 0.432 1.00 96.44 90 ILE A C 1
ATOM 667 O O . ILE A 1 90 ? -3.374 9.051 1.390 1.00 96.44 90 ILE A O 1
ATOM 671 N N . ARG A 1 91 ? -1.351 9.226 0.426 1.00 95.31 91 ARG A N 1
ATOM 672 C CA . ARG A 1 91 ? -0.662 9.845 1.572 1.00 95.31 91 ARG A CA 1
ATOM 673 C C . ARG A 1 91 ? -1.289 11.175 2.001 1.00 95.31 91 ARG A C 1
ATOM 675 O O . ARG A 1 91 ? -1.239 11.508 3.179 1.00 95.31 91 ARG A O 1
ATOM 682 N N . SER A 1 92 ? -1.819 11.948 1.054 1.00 95.62 92 SER A N 1
ATOM 683 C CA . SER A 1 92 ? -2.354 13.297 1.296 1.00 95.62 92 SER A CA 1
ATOM 684 C C . SER A 1 92 ? -3.829 13.325 1.696 1.00 95.62 92 SER A C 1
ATOM 686 O O . SER A 1 92 ? -4.362 14.397 1.992 1.00 95.62 92 SER A O 1
ATOM 688 N N . ARG A 1 93 ? -4.501 12.170 1.725 1.00 96.44 93 ARG A N 1
ATOM 689 C CA . ARG A 1 93 ? -5.895 12.090 2.152 1.00 96.44 93 ARG A CA 1
ATOM 690 C C . ARG A 1 93 ? -6.046 12.446 3.629 1.00 96.44 93 ARG A C 1
ATOM 692 O O . ARG A 1 93 ? -5.306 11.960 4.478 1.00 96.44 93 ARG A O 1
ATOM 699 N N . ALA A 1 94 ? -7.066 13.244 3.937 1.00 94.50 94 ALA A N 1
ATOM 700 C CA . ALA A 1 94 ? -7.357 13.677 5.304 1.00 94.50 94 ALA A CA 1
ATOM 701 C C . ALA A 1 94 ? -7.812 12.533 6.232 1.00 94.50 94 ALA A C 1
ATOM 703 O O . ALA A 1 94 ? -7.696 12.653 7.447 1.00 94.50 94 ALA A O 1
ATOM 704 N N . ASP A 1 95 ? -8.322 11.437 5.667 1.00 93.06 95 ASP A N 1
ATOM 705 C CA . ASP A 1 95 ? -8.796 10.250 6.384 1.00 93.06 95 ASP A CA 1
ATOM 706 C C . ASP A 1 95 ? -7.757 9.115 6.439 1.00 93.06 95 ASP A C 1
ATOM 708 O O . ASP A 1 95 ? -8.067 8.014 6.892 1.00 93.06 95 ASP A O 1
ATOM 712 N N . VAL A 1 96 ? -6.515 9.367 6.007 1.00 95.31 96 VAL A N 1
ATOM 713 C CA . VAL A 1 96 ? -5.424 8.387 6.046 1.00 95.31 96 VAL A CA 1
ATOM 714 C C . VAL A 1 96 ? -4.433 8.731 7.153 1.00 95.31 96 VAL A C 1
ATOM 716 O O . VAL A 1 96 ? -3.824 9.799 7.175 1.00 95.31 96 VAL A O 1
ATOM 719 N N . GLN A 1 97 ? -4.206 7.774 8.052 1.00 95.38 97 GLN A N 1
ATOM 720 C CA . GLN A 1 97 ? -3.119 7.834 9.024 1.00 95.38 97 GLN A CA 1
ATOM 721 C C . GLN A 1 97 ? -1.863 7.182 8.435 1.00 95.38 97 GLN A C 1
ATOM 723 O O . GLN A 1 97 ? -1.835 5.980 8.177 1.00 95.38 97 GLN A O 1
ATOM 728 N N . VAL A 1 98 ? -0.795 7.963 8.264 1.00 95.75 98 VAL A N 1
ATOM 729 C CA . VAL A 1 98 ? 0.491 7.463 7.755 1.00 95.75 98 VAL A CA 1
ATOM 730 C C . VAL A 1 98 ? 1.450 7.217 8.914 1.00 95.75 98 VAL A C 1
ATOM 732 O O . VAL A 1 98 ? 1.793 8.137 9.655 1.00 95.75 98 VAL A O 1
ATOM 735 N N . VAL A 1 99 ? 1.928 5.979 9.045 1.00 95.56 99 VAL A N 1
ATOM 736 C CA . VAL A 1 99 ? 2.941 5.593 10.036 1.00 95.56 99 VAL A CA 1
ATOM 737 C C . VAL A 1 99 ? 4.250 5.265 9.323 1.00 95.56 99 VAL A C 1
ATOM 739 O O . VAL A 1 99 ? 4.335 4.308 8.557 1.00 95.56 99 VAL A O 1
ATOM 742 N N . SER A 1 100 ? 5.292 6.052 9.587 1.00 95.62 100 SER A N 1
ATOM 743 C CA . SER A 1 100 ? 6.639 5.774 9.078 1.00 95.62 100 SER A CA 1
ATOM 744 C C . SER A 1 100 ? 7.303 4.676 9.909 1.00 95.62 100 SER A C 1
ATOM 746 O O . SER A 1 100 ? 7.655 4.886 11.072 1.00 95.62 100 SER A O 1
ATOM 748 N N . VAL A 1 101 ? 7.499 3.503 9.307 1.00 95.31 101 VAL A N 1
ATOM 749 C CA . VAL A 1 101 ? 8.174 2.371 9.954 1.00 95.31 101 VAL A CA 1
ATOM 750 C C . VAL A 1 101 ? 9.693 2.575 9.918 1.00 95.31 101 VAL A C 1
ATOM 752 O O . VAL A 1 101 ? 10.281 2.812 8.863 1.00 95.31 101 VAL A O 1
ATOM 755 N N . THR A 1 102 ? 10.338 2.461 11.074 1.00 95.12 102 THR A N 1
ATOM 756 C CA . THR A 1 102 ? 11.790 2.525 11.268 1.00 95.12 102 THR A CA 1
ATOM 757 C C . THR A 1 102 ? 12.294 1.233 11.913 1.00 95.12 102 THR A C 1
ATOM 759 O O . THR A 1 102 ? 11.514 0.386 12.356 1.00 95.12 102 THR A O 1
ATOM 762 N N . LYS A 1 103 ? 13.617 1.045 11.977 1.00 95.56 103 LYS A N 1
ATOM 763 C CA . LYS A 1 103 ? 14.196 -0.148 12.622 1.00 95.56 103 LYS A CA 1
ATOM 764 C C . LYS A 1 103 ? 13.871 -0.199 14.116 1.00 95.56 103 LYS A C 1
ATOM 766 O O . LYS A 1 103 ? 13.737 -1.287 14.668 1.00 95.56 103 LYS A O 1
ATOM 771 N N . GLU A 1 104 ? 13.734 0.967 14.730 1.00 96.56 104 GLU A N 1
ATOM 772 C CA . GLU A 1 104 ? 13.514 1.171 16.157 1.00 96.56 104 GLU A CA 1
ATOM 773 C C . GLU A 1 104 ? 12.050 0.925 16.539 1.00 96.56 104 GLU A C 1
ATOM 775 O O . GLU A 1 104 ? 11.787 0.347 17.590 1.00 96.56 104 GLU A O 1
ATOM 780 N N . ASN A 1 105 ? 11.090 1.311 15.687 1.00 95.56 105 ASN A N 1
ATOM 781 C CA . ASN A 1 105 ? 9.665 1.193 16.013 1.00 95.56 105 ASN A CA 1
ATOM 782 C C . ASN A 1 105 ? 8.998 -0.091 15.483 1.00 95.56 105 ASN A C 1
ATOM 784 O O . ASN A 1 105 ? 7.984 -0.501 16.044 1.00 95.56 105 ASN A O 1
ATOM 788 N N . ARG A 1 106 ? 9.562 -0.777 14.472 1.00 94.44 106 ARG A N 1
ATOM 789 C CA . ARG A 1 106 ? 8.889 -1.885 13.752 1.00 94.44 106 ARG A CA 1
ATOM 790 C C . ARG A 1 106 ? 8.294 -2.978 14.646 1.00 94.44 106 ARG A C 1
ATOM 792 O O . ARG A 1 106 ? 7.234 -3.505 14.337 1.00 94.44 106 ARG A O 1
ATOM 799 N N . ASN A 1 107 ? 8.961 -3.307 15.753 1.00 95.81 107 ASN A N 1
ATOM 800 C CA . ASN A 1 107 ? 8.549 -4.385 16.658 1.00 95.81 107 ASN A CA 1
ATOM 801 C C . ASN A 1 107 ? 7.486 -3.939 17.677 1.00 95.81 107 ASN A C 1
ATOM 803 O O . ASN A 1 107 ? 6.939 -4.769 18.397 1.00 95.81 107 ASN A O 1
ATOM 807 N N . HIS A 1 108 ? 7.207 -2.638 17.748 1.00 94.88 108 HIS A N 1
ATOM 808 C CA . HIS A 1 108 ? 6.319 -2.025 18.732 1.00 94.88 108 HIS A CA 1
ATOM 809 C C . HIS A 1 108 ? 5.074 -1.388 18.107 1.00 94.88 108 HIS A C 1
ATOM 811 O O . HIS A 1 108 ? 4.179 -1.003 18.844 1.00 94.88 108 HIS A O 1
ATOM 817 N N . LEU A 1 109 ? 4.981 -1.308 16.773 1.00 94.75 109 LEU A N 1
ATOM 818 C CA . LEU A 1 109 ? 3.859 -0.662 16.079 1.00 94.75 109 LEU A CA 1
ATOM 819 C C . LEU A 1 109 ? 2.566 -1.485 16.060 1.00 94.75 109 LEU A C 1
ATOM 821 O O . LEU A 1 109 ? 1.495 -0.926 15.832 1.00 94.75 109 LEU A O 1
ATOM 825 N N . LEU A 1 110 ? 2.641 -2.802 16.272 1.00 95.12 110 LEU A N 1
ATOM 826 C CA . LEU A 1 110 ? 1.480 -3.687 16.137 1.00 95.12 110 LEU A CA 1
ATOM 827 C C . LEU A 1 110 ? 0.279 -3.246 17.001 1.00 95.12 110 LEU A C 1
ATOM 829 O O . LEU A 1 110 ? -0.816 -3.141 16.448 1.00 95.12 110 LEU A O 1
ATOM 833 N N . PRO A 1 111 ? 0.430 -2.945 18.308 1.00 95.69 111 PRO A N 1
ATOM 834 C CA . PRO A 1 111 ? -0.695 -2.511 19.135 1.00 95.69 111 PRO A CA 1
ATOM 835 C C . PRO A 1 111 ? -1.327 -1.200 18.654 1.00 95.69 111 PRO A C 1
ATOM 837 O O . PRO A 1 111 ? -2.548 -1.057 18.713 1.00 95.69 111 PRO A O 1
ATOM 840 N N . ASP A 1 112 ? -0.517 -0.265 18.154 1.00 94.38 112 ASP A N 1
ATOM 841 C CA . ASP A 1 112 ? -0.992 1.031 17.666 1.00 94.38 112 ASP A CA 1
ATOM 842 C C . ASP A 1 112 ? -1.773 0.877 16.357 1.00 94.38 112 ASP A C 1
ATOM 844 O O . ASP A 1 112 ? -2.866 1.423 16.225 1.00 94.38 112 ASP A O 1
ATOM 848 N N . ILE A 1 113 ? -1.269 0.060 15.426 1.00 94.75 113 ILE A N 1
ATOM 849 C CA . ILE A 1 113 ? -1.956 -0.249 14.164 1.00 94.75 113 ILE A CA 1
ATOM 850 C C . ILE A 1 113 ? -3.291 -0.945 14.440 1.00 94.75 113 ILE A C 1
ATOM 852 O O . ILE A 1 113 ? -4.318 -0.548 13.889 1.00 94.75 113 ILE A O 1
ATOM 856 N N . VAL A 1 114 ? -3.304 -1.952 15.321 1.00 94.75 114 VAL A N 1
ATOM 857 C CA . VAL A 1 114 ? -4.536 -2.665 15.692 1.00 94.75 114 VAL A CA 1
ATOM 858 C C . VAL A 1 114 ? -5.554 -1.705 16.303 1.00 94.75 114 VAL A C 1
ATOM 860 O O . VAL A 1 114 ? -6.729 -1.755 15.939 1.00 94.75 114 VAL A O 1
ATOM 863 N N . ARG A 1 115 ? -5.116 -0.790 17.177 1.00 94.12 115 ARG A N 1
ATOM 864 C CA . ARG A 1 115 ? -5.992 0.233 17.759 1.00 94.12 115 ARG A CA 1
ATOM 865 C C . ARG A 1 115 ? -6.578 1.151 16.687 1.00 94.12 115 ARG A C 1
ATOM 867 O O . ARG A 1 115 ? -7.789 1.354 16.694 1.00 94.12 115 ARG A O 1
ATOM 874 N N . SER A 1 116 ? -5.756 1.660 15.767 1.00 92.81 116 SER A N 1
ATOM 875 C CA . SER A 1 116 ? -6.214 2.519 14.666 1.00 92.81 116 SER A CA 1
ATOM 876 C C . SER A 1 116 ? -7.253 1.815 13.787 1.00 92.81 116 SER A C 1
ATOM 878 O O . SER A 1 116 ? -8.298 2.394 13.484 1.00 92.81 116 SER A O 1
ATOM 880 N N . VAL A 1 117 ? -7.021 0.543 13.440 1.00 92.19 117 VAL A N 1
ATOM 881 C CA . VAL A 1 117 ? -7.961 -0.261 12.640 1.00 92.19 117 VAL A CA 1
ATOM 882 C C . VAL A 1 117 ? -9.286 -0.473 13.380 1.00 92.19 117 VAL A C 1
ATOM 884 O O . VAL A 1 117 ? -10.352 -0.324 12.788 1.00 92.19 117 VAL A O 1
ATOM 887 N N . GLN A 1 118 ? -9.244 -0.758 14.685 1.00 89.25 118 GLN A N 1
ATOM 888 C CA . GLN A 1 118 ? -10.449 -0.933 15.503 1.00 89.25 118 GLN A CA 1
ATOM 889 C C . GLN A 1 118 ? -11.246 0.366 15.692 1.00 89.25 118 GLN A C 1
ATOM 891 O O . GLN A 1 118 ? -12.470 0.312 15.807 1.00 89.25 118 GLN A O 1
ATOM 896 N N . SER A 1 119 ? -10.584 1.527 15.736 1.00 84.69 119 SER A N 1
ATOM 897 C CA . SER A 1 119 ? -11.267 2.824 15.831 1.00 84.69 119 SER A CA 1
ATOM 898 C C . SER A 1 119 ? -11.867 3.299 14.510 1.00 84.69 119 SER A C 1
ATOM 900 O O . SER A 1 119 ? -12.881 3.982 14.544 1.00 84.69 119 SER A O 1
ATOM 902 N N . GLY A 1 120 ? -11.269 2.938 13.369 1.00 73.06 120 GLY A N 1
ATOM 903 C CA . GLY A 1 120 ? -11.749 3.345 12.042 1.00 73.06 120 GLY A CA 1
ATOM 904 C C . GLY A 1 120 ? -12.979 2.577 11.544 1.00 73.06 120 GLY A C 1
ATOM 905 O O . GLY A 1 120 ? -13.582 2.976 10.556 1.00 73.06 120 GLY A O 1
ATOM 906 N N . GLY A 1 121 ? -13.344 1.474 12.206 1.00 59.75 121 GLY A N 1
ATOM 907 C CA . GLY A 1 121 ? -14.535 0.675 11.892 1.00 59.75 121 GLY A CA 1
ATOM 908 C C . GLY A 1 121 ? -15.796 1.050 12.683 1.00 59.75 121 GLY A C 1
ATOM 909 O O . GLY A 1 121 ? -16.773 0.304 12.616 1.00 59.75 121 GLY A O 1
ATOM 910 N N . LYS A 1 122 ? -15.762 2.137 13.466 1.00 49.00 122 LYS A N 1
ATOM 911 C CA . LYS A 1 122 ? -16.918 2.707 14.180 1.00 49.00 122 LYS A CA 1
ATOM 912 C C . LYS A 1 122 ? -17.461 3.915 13.434 1.00 49.00 122 LYS A C 1
ATOM 914 O O . LYS A 1 122 ? -18.702 4.058 13.434 1.00 49.00 122 LYS A O 1
#

pLDDT: mean 86.57, std 14.73, range [38.31, 97.19]

InterPro domains:
  IPR004948 Nucleoside-triphosphatase, THEP1 type [PF03266] (10-113)
  IPR004948 Nucleoside-triphosphatase, THEP1 type [PTHR43146] (6-119)
  IPR027417 P-loop containing nucleoside triphosphate hydrolase [G3DSA:3.40.50.300] (3-122)
  IPR027417 P-loop containing nucleoside triphosphate hydrolase [SSF52540] (11-115)

Sequence (122 aa):
MGWAAPPPGTRECRVGQYVVDLTSFEQLALPVLDAGAGPRVCVIDEVGKMELFSRPFLQAVRQALAAPGTVVLGTIPVPKGKPLAFVEEIRSRADVQVVSVTKENRNHLLPDIVRSVQSGGK

Secondary structure (DSSP, 8-state):
-PPPPPPTTS---EETTEE--HHHHHHHHHHHHT--SS-EEEEES---TTGGG-HHHHHHHHHHHHSTTEEEEE------SS--HHHHHHHT-TT-------TTTTTT-HHHHHHHHHHHT-

Radius of gyration: 16.79 Å; chains: 1; bounding box: 37×37×49 Å